Protein AF-A0A427A809-F1 (afdb_monomer_lite)

Foldseek 3Di:
DDDDDLDPLVVLLVVVLCVLQVVLVVCVVVVNDDPCSNVCSCVVCVVVVVQSVVQVVLSVVLVVLVQLLCVLLVQRVVVLVPPPDPPPQRNLVCCVVPPVLVPDDPVVNVVVNVRSVVSVVVSVDCVNQDCVHPSNVSSVVSNVVSVVVVSNDDHDDDPPPPDDD

Sequence (165 aa):
MKMVMINLAGMNTGIQDAHNLAWKISSVLSGIASPSIIQTYEMERRPVKLIAIYNTSLSVENFRAAMSVPAALGLDPAIANSGKTITSHVAVHRVINSSLCSILPPSLQKFALEGIFSIGRAQLSELILNENNPLGSLRLSRLKKIFDEGKSLQLQFPAEDLGFW

pLDDT: mean 70.13, std 15.56, range [25.75, 93.5]

InterPro domains:
  IPR002938 FAD-binding domain [PF01494] (10-49)
  IPR036188 FAD/NAD(P)-binding domain superfamily [G3DSA:3.50.50.60] (4-99)
  IPR036188 FAD/NAD(P)-binding domain superfamily [SSF51905] (7-64)
  IPR050641 Rifampicin monooxygenase-like [PTHR43004] (10-164)

Structure (mmCIF, N/CA/C/O backbone):
data_AF-A0A427A809-F1
#
_entry.id   AF-A0A427A809-F1
#
loop_
_atom_site.group_PDB
_atom_site.id
_atom_site.type_symbol
_atom_site.label_atom_id
_atom_site.label_alt_id
_atom_site.label_comp_id
_atom_site.label_asym_id
_atom_site.label_entity_id
_atom_site.label_seq_id
_atom_site.pdbx_PDB_ins_code
_atom_site.Cartn_x
_atom_site.Cartn_y
_atom_site.Cartn_z
_atom_site.occupancy
_atom_site.B_iso_or_equiv
_atom_site.auth_seq_id
_atom_site.auth_comp_id
_atom_site.auth_asym_id
_atom_site.auth_atom_id
_atom_site.pdbx_PDB_model_num
ATOM 1 N N . MET A 1 1 ? -3.497 -9.576 -16.397 1.00 26.39 1 MET A N 1
ATOM 2 C CA . MET A 1 1 ? -2.845 -8.349 -15.888 1.00 26.39 1 MET A CA 1
ATOM 3 C C . MET A 1 1 ? -3.559 -7.952 -14.598 1.00 26.39 1 MET A C 1
ATOM 5 O O . MET A 1 1 ? -4.685 -7.484 -14.674 1.00 26.39 1 MET A O 1
ATOM 9 N N . LYS A 1 2 ? -3.010 -8.281 -13.418 1.00 26.94 2 LYS A N 1
ATOM 10 C CA . LYS A 1 2 ? -3.637 -7.925 -12.130 1.00 26.94 2 LYS A CA 1
ATOM 11 C C . LYS A 1 2 ? -3.204 -6.505 -11.761 1.00 26.94 2 LYS A C 1
ATOM 13 O O . LYS A 1 2 ? -2.013 -6.247 -11.618 1.00 26.94 2 LYS A O 1
ATOM 18 N N . MET A 1 3 ? -4.180 -5.602 -11.701 1.00 25.75 3 MET A N 1
ATOM 19 C CA . MET A 1 3 ? -4.026 -4.197 -11.325 1.00 25.75 3 MET A CA 1
ATOM 20 C C . MET A 1 3 ? -3.454 -4.100 -9.905 1.00 25.75 3 MET A C 1
ATOM 22 O O . MET A 1 3 ? -3.927 -4.783 -8.997 1.00 25.75 3 MET A O 1
ATOM 26 N N . VAL A 1 4 ? -2.436 -3.260 -9.722 1.00 34.03 4 VAL A N 1
ATOM 27 C CA . VAL A 1 4 ? -1.862 -2.928 -8.414 1.00 34.03 4 VAL A CA 1
ATOM 28 C C . VAL A 1 4 ? -2.904 -2.125 -7.637 1.00 34.03 4 VAL A C 1
ATOM 30 O O . VAL A 1 4 ? -3.111 -0.948 -7.915 1.00 34.03 4 VAL A O 1
ATOM 33 N N . MET A 1 5 ? -3.588 -2.765 -6.689 1.00 37.53 5 MET A N 1
ATOM 34 C CA . MET A 1 5 ? -4.517 -2.093 -5.784 1.00 37.53 5 MET A CA 1
ATOM 35 C C . MET A 1 5 ? -3.844 -1.968 -4.419 1.00 37.53 5 MET A C 1
ATOM 37 O O . MET A 1 5 ? -3.827 -2.905 -3.624 1.00 37.53 5 MET A O 1
ATOM 41 N N . ILE A 1 6 ? -3.230 -0.811 -4.173 1.00 44.03 6 ILE A N 1
ATOM 42 C CA . ILE A 1 6 ? -2.766 -0.426 -2.839 1.00 44.03 6 ILE A CA 1
ATOM 43 C C . ILE A 1 6 ? -4.025 -0.036 -2.064 1.00 44.03 6 ILE A C 1
ATOM 45 O O . ILE A 1 6 ? -4.496 1.095 -2.161 1.00 44.03 6 ILE A O 1
ATOM 49 N N . ASN A 1 7 ? -4.636 -0.987 -1.360 1.00 46.78 7 ASN A N 1
ATOM 50 C CA . ASN A 1 7 ? -5.788 -0.680 -0.521 1.00 46.78 7 ASN A CA 1
ATOM 51 C C . ASN A 1 7 ? -5.331 0.153 0.684 1.00 46.78 7 ASN A C 1
ATOM 53 O O . ASN A 1 7 ? -4.505 -0.283 1.484 1.00 46.78 7 ASN A O 1
ATOM 57 N N . LEU A 1 8 ? -5.894 1.355 0.824 1.00 49.03 8 LEU A N 1
ATOM 58 C CA . LEU A 1 8 ? -5.733 2.242 1.977 1.00 49.03 8 LEU A CA 1
ATOM 59 C C . LEU A 1 8 ? -6.506 1.676 3.183 1.00 49.03 8 LEU A C 1
ATOM 61 O O . LEU A 1 8 ? -7.513 2.238 3.613 1.00 49.03 8 LEU A O 1
ATOM 65 N N . ALA A 1 9 ? -6.042 0.552 3.735 1.00 57.06 9 ALA A N 1
ATOM 66 C CA . ALA A 1 9 ? -6.679 -0.116 4.874 1.00 57.06 9 ALA A CA 1
ATOM 67 C C . ALA A 1 9 ? -6.828 0.811 6.101 1.00 57.06 9 ALA A C 1
ATOM 69 O O . ALA A 1 9 ? -7.781 0.676 6.864 1.00 57.06 9 ALA A O 1
ATOM 70 N N . GLY A 1 10 ? -5.941 1.802 6.259 1.00 54.69 10 GLY A N 1
ATOM 71 C CA . GLY A 1 10 ? -6.008 2.773 7.356 1.00 54.69 10 GLY A CA 1
ATOM 72 C C . GLY A 1 10 ? -7.231 3.697 7.311 1.00 54.69 10 GLY A C 1
ATOM 73 O O . GLY A 1 10 ? -7.830 3.959 8.350 1.00 54.69 10 GLY A O 1
ATOM 74 N N . MET A 1 11 ? -7.644 4.159 6.125 1.00 56.59 11 MET A N 1
ATOM 75 C CA . MET A 1 11 ? -8.760 5.110 6.004 1.00 56.59 11 MET A CA 1
ATOM 76 C C . MET A 1 11 ? -10.116 4.418 6.189 1.00 56.59 11 MET A C 1
ATOM 78 O O . MET A 1 11 ? -10.970 4.918 6.919 1.00 56.59 11 MET A O 1
ATOM 82 N N . ASN A 1 12 ? -10.286 3.232 5.597 1.00 65.62 12 ASN A N 1
ATOM 83 C CA . ASN A 1 12 ? -11.528 2.464 5.711 1.00 65.62 12 ASN A CA 1
ATOM 84 C C . ASN A 1 12 ? -11.765 1.978 7.150 1.00 65.62 12 ASN A C 1
ATOM 86 O O . ASN A 1 12 ? -12.882 2.071 7.657 1.00 65.62 12 ASN A O 1
ATOM 90 N N . THR A 1 13 ? -10.706 1.544 7.842 1.00 67.62 13 THR A N 1
ATOM 91 C CA . THR A 1 13 ? -10.799 1.085 9.238 1.00 67.62 13 THR A CA 1
ATOM 92 C C . THR A 1 13 ? -11.175 2.225 10.190 1.00 67.62 13 THR A C 1
ATOM 94 O O . THR A 1 13 ? -12.003 2.027 11.077 1.00 67.62 13 THR A O 1
ATOM 97 N N . GLY A 1 14 ? -10.634 3.433 9.980 1.00 69.00 14 GLY A N 1
ATOM 98 C CA . GLY A 1 14 ? -10.934 4.599 10.821 1.00 69.00 14 GLY A CA 1
ATOM 99 C C . GLY A 1 14 ? -12.381 5.092 10.705 1.00 69.00 14 GLY A C 1
ATOM 100 O O . GLY A 1 14 ? -12.988 5.462 11.708 1.00 69.00 14 GLY A O 1
ATOM 101 N N . ILE A 1 15 ? -12.967 5.049 9.502 1.00 77.50 15 ILE A N 1
ATOM 102 C CA . ILE A 1 15 ? -14.382 5.407 9.295 1.00 77.50 15 ILE A CA 1
ATOM 103 C C . ILE A 1 15 ? -15.300 4.407 10.009 1.00 77.50 15 ILE A C 1
ATOM 105 O O . ILE A 1 15 ? -16.259 4.807 10.669 1.00 77.50 15 ILE A O 1
ATOM 109 N N . GLN A 1 16 ? -14.987 3.112 9.926 1.00 78.44 16 GLN A N 1
ATOM 110 C CA . GLN A 1 16 ? -15.742 2.075 10.630 1.00 78.44 16 GLN A CA 1
ATOM 111 C C . GLN A 1 16 ? -15.623 2.200 12.163 1.00 78.44 16 GLN A C 1
ATOM 113 O O . GLN A 1 16 ? -16.626 2.024 12.854 1.00 78.44 16 GLN A O 1
ATOM 118 N N . ASP A 1 17 ? -14.438 2.537 12.696 1.00 81.25 17 ASP A N 1
ATOM 119 C CA . ASP A 1 17 ? -14.230 2.804 14.133 1.00 81.25 17 ASP A CA 1
ATOM 120 C C . ASP A 1 17 ? -15.131 3.950 14.611 1.00 81.25 17 ASP A C 1
ATOM 122 O O . ASP A 1 17 ? -15.859 3.811 15.598 1.00 81.25 17 ASP A O 1
ATOM 126 N N . ALA A 1 18 ? -15.113 5.071 13.881 1.00 82.88 18 ALA A N 1
ATOM 127 C CA . ALA A 1 18 ? -15.904 6.251 14.208 1.00 82.88 18 ALA A CA 1
ATOM 128 C C . ALA A 1 18 ? -17.409 5.954 14.169 1.00 82.88 18 ALA A C 1
ATOM 130 O O . ALA A 1 18 ? -18.137 6.351 15.077 1.00 82.88 18 ALA A O 1
ATOM 131 N N . HIS A 1 19 ? -17.867 5.213 13.157 1.00 84.88 19 HIS A N 1
ATOM 132 C CA . HIS A 1 19 ? -19.265 4.810 13.044 1.00 84.88 19 HIS A CA 1
ATOM 133 C C . HIS A 1 19 ? -19.699 3.895 14.202 1.00 84.88 19 HIS A C 1
ATOM 135 O O . HIS A 1 19 ? -20.724 4.160 14.831 1.00 84.88 19 HIS A O 1
ATOM 141 N N . ASN A 1 20 ? -18.914 2.856 14.527 1.00 86.12 20 ASN A N 1
ATOM 142 C CA . ASN A 1 20 ? -19.215 1.921 15.621 1.00 86.12 20 ASN A CA 1
ATOM 143 C C . ASN A 1 20 ? -19.310 2.647 16.974 1.00 86.12 20 ASN A C 1
ATOM 145 O O . ASN A 1 20 ? -20.233 2.418 17.754 1.00 86.12 20 ASN A O 1
ATOM 149 N N . LEU A 1 21 ? -18.393 3.579 17.232 1.00 87.31 21 LEU A N 1
ATOM 150 C CA . LEU A 1 21 ? -18.397 4.337 18.476 1.00 87.31 21 LEU A CA 1
ATOM 151 C C . LEU A 1 21 ? -19.558 5.345 18.543 1.00 87.31 21 LEU A C 1
ATOM 153 O O . LEU A 1 21 ? -20.182 5.487 19.596 1.00 87.31 21 LEU A O 1
ATOM 157 N N . ALA A 1 22 ? -19.879 6.013 17.429 1.00 90.56 22 ALA A N 1
ATOM 158 C CA . ALA A 1 22 ? -20.931 7.027 17.371 1.00 90.56 22 ALA A CA 1
ATOM 159 C C . ALA A 1 22 ? -22.309 6.467 17.756 1.00 90.56 22 ALA A C 1
ATOM 161 O O . ALA A 1 22 ? -23.000 7.063 18.588 1.00 90.56 22 ALA A O 1
ATOM 162 N N . TRP A 1 23 ? -22.697 5.307 17.213 1.00 91.56 23 TRP A N 1
ATOM 163 C CA . TRP A 1 23 ? -23.996 4.716 17.545 1.00 91.56 23 TRP A CA 1
ATOM 164 C C . TRP A 1 23 ? -24.036 4.197 18.990 1.00 91.56 23 TRP A C 1
ATOM 166 O O . TRP A 1 23 ? -25.029 4.411 19.683 1.00 91.56 23 TRP A O 1
ATOM 176 N N . LYS A 1 24 ? -22.947 3.593 19.493 1.00 91.19 24 LYS A N 1
ATOM 177 C CA . LYS A 1 24 ? -22.873 3.100 20.882 1.00 91.19 24 LYS A CA 1
ATOM 178 C C . LYS A 1 24 ? -23.010 4.234 21.894 1.00 91.19 24 LYS A C 1
ATOM 180 O O . LYS A 1 24 ? -23.770 4.109 22.852 1.00 91.19 24 LYS A O 1
ATOM 185 N N . ILE A 1 25 ? -22.323 5.355 21.666 1.00 91.50 25 ILE A N 1
ATOM 186 C CA . ILE A 1 25 ? -22.435 6.547 22.518 1.00 91.50 25 ILE A CA 1
ATOM 187 C C . ILE A 1 25 ? -23.856 7.117 22.457 1.00 91.50 25 ILE A C 1
ATOM 189 O O . ILE A 1 25 ? -24.440 7.403 23.502 1.00 91.50 25 ILE A O 1
ATOM 193 N N . SER A 1 26 ? -24.434 7.240 21.259 1.00 92.19 26 SER A N 1
ATOM 194 C CA . SER A 1 26 ? -25.800 7.748 21.084 1.00 92.19 26 SER A CA 1
ATOM 195 C C . SER A 1 26 ? -26.836 6.902 21.837 1.00 92.19 26 SER A C 1
ATOM 197 O O . SER A 1 26 ? -27.687 7.455 22.538 1.00 92.19 26 SER A O 1
ATOM 199 N N . SER A 1 27 ? -26.717 5.573 21.785 1.00 90.69 27 SER A N 1
ATOM 200 C CA . SER A 1 27 ? -27.613 4.650 22.491 1.00 90.69 27 SER A CA 1
ATOM 201 C C . SER A 1 27 ? -27.503 4.748 24.014 1.00 90.69 27 SER A C 1
ATOM 203 O O . SER A 1 27 ? -28.518 4.641 24.701 1.00 90.69 27 SER A O 1
ATOM 205 N N . VAL A 1 28 ? -26.301 4.981 24.555 1.00 92.94 28 VAL A N 1
ATOM 206 C CA . VAL A 1 28 ? -26.101 5.184 26.002 1.00 92.94 28 VAL A CA 1
ATOM 207 C C . VAL A 1 28 ? -26.679 6.524 26.453 1.00 92.94 28 VAL A C 1
ATOM 209 O O . VAL A 1 28 ? -27.407 6.573 27.441 1.00 92.94 28 VAL A O 1
ATOM 212 N N . LEU A 1 29 ? -26.409 7.606 25.715 1.00 93.50 29 LEU A N 1
ATOM 213 C CA . LEU A 1 29 ? -26.938 8.939 26.033 1.00 93.50 29 LEU A CA 1
ATOM 214 C C . LEU A 1 29 ? -28.468 9.000 25.943 1.00 93.50 29 LEU A C 1
ATOM 216 O O . LEU A 1 29 ? -29.098 9.727 26.705 1.00 93.50 29 LEU A O 1
ATOM 220 N N . SER A 1 30 ? -29.061 8.210 25.047 1.00 92.56 30 SER A N 1
ATOM 221 C CA . SER A 1 30 ? -30.516 8.101 24.889 1.00 92.56 30 SER A CA 1
ATOM 222 C C . SER A 1 30 ? -31.170 7.155 25.907 1.00 92.56 30 SER A C 1
ATOM 224 O O . SER A 1 30 ? -32.383 6.970 25.870 1.00 92.56 30 SER A O 1
ATOM 226 N N . GLY A 1 31 ? -30.389 6.515 26.787 1.00 91.69 31 GLY A N 1
ATOM 227 C CA . GLY A 1 31 ? -30.885 5.536 27.761 1.00 91.69 31 GLY A CA 1
ATOM 228 C C . GLY A 1 31 ? -31.376 4.215 27.152 1.00 91.69 31 GLY A C 1
ATOM 229 O O . GLY A 1 31 ? -31.999 3.421 27.851 1.00 91.69 31 GLY A O 1
ATOM 230 N N . ILE A 1 32 ? -31.103 3.968 25.867 1.00 93.00 32 ILE A N 1
ATOM 231 C CA . ILE A 1 32 ? -31.525 2.763 25.133 1.00 93.00 32 ILE A CA 1
ATOM 232 C C . ILE A 1 32 ? -30.613 1.577 25.474 1.00 93.00 32 ILE A C 1
ATOM 234 O O . ILE A 1 32 ? -31.074 0.441 25.563 1.00 93.00 32 ILE A O 1
ATOM 238 N N . ALA A 1 33 ? -29.316 1.833 25.674 1.00 90.06 33 ALA A N 1
ATOM 239 C CA . ALA A 1 33 ? -28.316 0.809 25.960 1.00 90.06 33 ALA A CA 1
ATOM 240 C C . ALA A 1 33 ? -27.564 1.078 27.270 1.00 90.06 33 ALA A C 1
ATOM 242 O O . ALA A 1 33 ? -27.321 2.219 27.659 1.00 90.06 33 ALA A O 1
ATOM 243 N N . SER A 1 34 ? -27.138 0.000 27.931 1.00 91.38 34 SER A N 1
ATOM 244 C CA . SER A 1 34 ? -26.267 0.074 29.107 1.00 91.38 34 SER A CA 1
ATOM 245 C C . SER A 1 34 ? -24.882 0.627 28.733 1.00 91.38 34 SER A C 1
ATOM 247 O O . SER A 1 34 ? -24.360 0.254 27.681 1.00 91.38 34 SER A O 1
ATOM 249 N N . PRO A 1 35 ? -24.210 1.406 29.609 1.00 89.19 35 PRO A N 1
ATOM 250 C CA . PRO A 1 35 ? -22.823 1.845 29.402 1.00 89.19 35 PRO A CA 1
ATOM 251 C C . PRO A 1 35 ? -21.829 0.705 29.122 1.00 89.19 35 PRO A C 1
ATOM 253 O O . PRO A 1 35 ? -20.789 0.923 28.503 1.00 89.19 35 PRO A O 1
ATOM 256 N N . SER A 1 36 ? -22.160 -0.523 29.537 1.00 89.56 36 SER A N 1
ATOM 257 C CA . SER A 1 36 ? -21.386 -1.732 29.228 1.00 89.56 36 SER A CA 1
ATOM 258 C C . SER A 1 36 ? -21.234 -1.996 27.724 1.00 89.56 36 SER A C 1
ATOM 260 O O . SER A 1 36 ? -20.233 -2.579 27.316 1.00 89.56 36 SER A O 1
ATOM 262 N N . ILE A 1 37 ? -22.142 -1.498 26.874 1.00 89.38 37 ILE A N 1
ATOM 263 C CA . ILE A 1 37 ? -22.029 -1.645 25.417 1.00 89.38 37 ILE A CA 1
ATOM 264 C C . ILE A 1 37 ? -20.764 -0.977 24.868 1.00 89.38 37 ILE A C 1
ATOM 266 O O . ILE A 1 37 ? -20.179 -1.474 23.914 1.00 89.38 37 ILE A O 1
ATOM 270 N N . ILE A 1 38 ? -20.270 0.095 25.496 1.00 87.75 38 ILE A N 1
ATOM 271 C CA . ILE A 1 38 ? -19.027 0.762 25.079 1.00 87.75 38 ILE A CA 1
ATOM 272 C C . ILE A 1 38 ? -17.820 -0.163 25.299 1.00 87.75 38 ILE A C 1
ATOM 274 O O . ILE A 1 38 ? -16.872 -0.138 24.520 1.00 87.75 38 ILE A O 1
ATOM 278 N N . GLN A 1 39 ? -17.870 -1.045 26.300 1.00 86.50 39 GLN A N 1
ATOM 279 C CA . GLN A 1 39 ? -16.783 -1.982 26.606 1.00 86.50 39 GLN A CA 1
ATOM 280 C C . GLN A 1 39 ? -16.621 -3.055 25.515 1.00 86.50 39 GLN A C 1
ATOM 282 O O . GLN A 1 39 ? -15.535 -3.605 25.345 1.00 86.50 39 GLN A O 1
ATOM 287 N N . THR A 1 40 ? -17.668 -3.309 24.721 1.00 87.56 40 THR A N 1
ATOM 288 C CA . THR A 1 40 ? -17.617 -4.240 23.579 1.00 87.56 40 THR A CA 1
ATOM 289 C C . THR A 1 40 ? -16.804 -3.702 22.401 1.00 87.56 40 THR A C 1
ATOM 291 O O . THR A 1 40 ? -16.276 -4.491 21.624 1.00 87.56 40 THR A O 1
ATOM 294 N N . TYR A 1 41 ? -16.638 -2.375 22.289 1.00 84.50 41 TYR A N 1
ATOM 295 C CA . TYR A 1 41 ? -15.891 -1.740 21.199 1.00 84.50 41 TYR A CA 1
ATOM 296 C C . TYR A 1 41 ? -14.477 -2.310 21.062 1.00 84.50 41 TYR A C 1
ATOM 298 O O . TYR A 1 41 ? -14.067 -2.708 19.975 1.00 84.50 41 TYR A O 1
ATOM 306 N N . GLU A 1 42 ? -13.734 -2.401 22.167 1.00 79.94 42 GLU A N 1
ATOM 307 C CA . GLU A 1 42 ? -12.355 -2.886 22.096 1.00 79.94 42 GLU A CA 1
ATOM 308 C C . GLU A 1 42 ? -12.306 -4.377 21.733 1.00 79.94 42 GLU A C 1
ATOM 310 O O . GLU A 1 42 ? -11.414 -4.793 20.998 1.00 79.94 42 GLU A O 1
ATOM 315 N N . MET A 1 43 ? -13.285 -5.178 22.173 1.00 83.50 43 MET A N 1
ATOM 316 C CA . MET A 1 43 ? -13.367 -6.597 21.807 1.00 83.50 43 MET A CA 1
ATOM 317 C C . MET A 1 43 ? -13.653 -6.792 20.314 1.00 83.50 43 MET A C 1
ATOM 319 O O . MET A 1 43 ? -13.018 -7.628 19.679 1.00 83.50 43 MET A O 1
ATOM 323 N N . GLU A 1 44 ? -14.555 -5.991 19.747 1.00 79.81 44 GLU A N 1
ATOM 324 C CA . GLU A 1 44 ? -14.907 -6.036 18.324 1.00 79.81 44 GLU A CA 1
ATOM 325 C C . GLU A 1 44 ? -13.781 -5.506 17.426 1.00 79.81 44 GLU A C 1
ATOM 327 O O . GLU A 1 44 ? -13.553 -6.024 16.334 1.00 79.81 44 GLU A O 1
ATOM 332 N N . ARG A 1 45 ? -13.057 -4.468 17.866 1.00 81.31 45 ARG A N 1
ATOM 333 C CA . ARG A 1 45 ? -12.084 -3.759 17.016 1.00 81.31 45 ARG A CA 1
ATOM 334 C C . ARG A 1 45 ? -10.642 -4.213 17.199 1.00 81.31 45 ARG A C 1
ATOM 336 O O . ARG A 1 45 ? -9.821 -3.976 16.314 1.00 81.31 45 ARG A O 1
ATOM 343 N N . ARG A 1 46 ? -10.301 -4.911 18.286 1.00 78.25 46 ARG A N 1
ATOM 344 C CA . ARG A 1 46 ? -8.950 -5.464 18.489 1.00 78.25 46 ARG A CA 1
ATOM 345 C C . ARG A 1 46 ? -8.509 -6.424 17.368 1.00 78.25 46 ARG A C 1
ATOM 347 O O . ARG A 1 46 ? -7.390 -6.241 16.888 1.00 78.25 46 ARG A O 1
ATOM 354 N N . PRO A 1 47 ? -9.327 -7.387 16.898 1.00 77.56 47 PRO A N 1
ATOM 355 C CA . PRO A 1 47 ? -8.960 -8.239 15.763 1.00 77.56 47 PRO A CA 1
ATOM 356 C C . PRO A 1 47 ? -8.722 -7.426 14.484 1.00 77.56 47 PRO A C 1
ATOM 358 O O . PRO A 1 47 ? -7.714 -7.618 13.805 1.00 77.56 47 PRO A O 1
ATOM 361 N N . VAL A 1 48 ? -9.593 -6.447 14.212 1.00 75.94 48 VAL A N 1
ATOM 362 C CA . VAL A 1 48 ? -9.512 -5.572 13.031 1.00 75.94 48 VAL A CA 1
ATOM 363 C C . VAL A 1 48 ? -8.223 -4.745 13.034 1.00 75.94 48 VAL A C 1
ATOM 365 O O . VAL A 1 48 ? -7.521 -4.704 12.026 1.00 75.94 48 VAL A O 1
ATOM 368 N N . LYS A 1 49 ? -7.846 -4.150 14.177 1.00 73.75 49 LYS A N 1
ATOM 369 C CA . LYS A 1 49 ? -6.580 -3.407 14.329 1.00 73.75 49 LYS A CA 1
ATOM 370 C C . LYS A 1 49 ? -5.361 -4.288 14.026 1.00 73.75 49 LYS A C 1
ATOM 372 O O . LYS A 1 49 ? -4.449 -3.850 13.329 1.00 73.75 49 LYS A O 1
ATOM 377 N N . LEU A 1 50 ? -5.339 -5.526 14.527 1.00 77.62 50 LEU A N 1
ATOM 378 C CA . LEU A 1 50 ? -4.225 -6.456 14.303 1.00 77.62 50 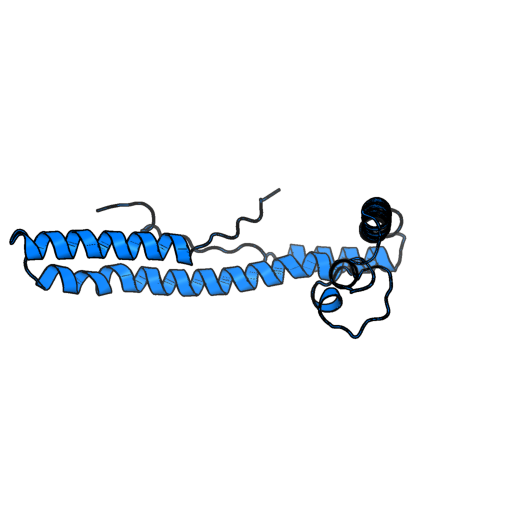LEU A CA 1
ATOM 379 C C . LEU A 1 50 ? -4.087 -6.832 12.824 1.00 77.62 50 LEU A C 1
ATOM 381 O O . LEU A 1 50 ? -2.982 -6.805 12.282 1.00 77.62 50 LEU A O 1
ATOM 385 N N . ILE A 1 51 ? -5.207 -7.114 12.158 1.00 75.00 51 ILE A N 1
ATOM 386 C CA . ILE A 1 51 ? -5.225 -7.427 10.727 1.00 75.00 51 ILE A CA 1
ATOM 387 C C . ILE A 1 51 ? -4.840 -6.202 9.892 1.00 75.00 51 ILE A C 1
ATOM 389 O O . ILE A 1 51 ? -4.081 -6.333 8.937 1.00 75.00 51 ILE A O 1
ATOM 393 N N . ALA A 1 52 ? -5.284 -5.000 10.264 1.00 73.50 52 ALA A N 1
ATOM 394 C CA . ALA A 1 52 ? -4.897 -3.766 9.585 1.00 73.50 52 ALA A CA 1
ATOM 395 C C . ALA A 1 52 ? -3.381 -3.510 9.671 1.00 73.50 52 ALA A C 1
ATOM 397 O O . ALA A 1 52 ? -2.759 -3.159 8.666 1.00 73.50 52 ALA A O 1
ATOM 398 N N . ILE A 1 53 ? -2.766 -3.735 10.839 1.00 78.69 53 ILE A N 1
ATOM 399 C CA . ILE A 1 53 ? -1.307 -3.644 11.018 1.00 78.69 53 ILE A CA 1
ATOM 400 C C . ILE A 1 53 ? -0.597 -4.690 10.152 1.00 78.69 53 ILE A C 1
ATOM 402 O O . ILE A 1 53 ? 0.352 -4.355 9.439 1.00 78.69 53 ILE A O 1
ATOM 406 N N . TYR A 1 54 ? -1.081 -5.934 10.166 1.00 77.69 54 TYR A N 1
ATOM 407 C CA . TYR A 1 54 ? -0.522 -7.016 9.360 1.00 77.69 54 TYR A CA 1
ATOM 408 C C . TYR A 1 54 ? -0.610 -6.716 7.857 1.00 77.69 54 TYR A C 1
ATOM 410 O O . TYR A 1 54 ? 0.405 -6.725 7.167 1.00 77.69 54 TYR A O 1
ATOM 418 N N . ASN A 1 55 ? -1.789 -6.339 7.360 1.00 72.12 55 ASN A N 1
ATOM 419 C CA . ASN A 1 55 ? -2.003 -5.969 5.962 1.00 72.12 55 ASN A CA 1
ATOM 420 C C . ASN A 1 55 ? -1.195 -4.735 5.555 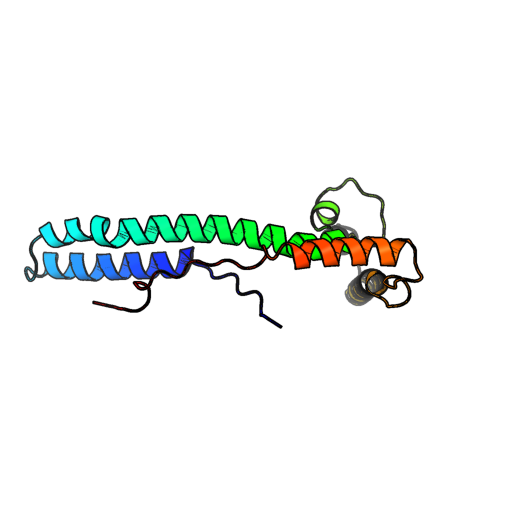1.00 72.12 55 ASN A C 1
ATOM 422 O O . ASN A 1 55 ? -0.739 -4.659 4.416 1.00 72.12 55 ASN A O 1
ATOM 426 N N . THR A 1 56 ? -0.978 -3.781 6.462 1.00 77.62 56 THR A N 1
ATOM 427 C CA . THR A 1 56 ? -0.098 -2.633 6.205 1.00 77.62 56 THR A CA 1
ATOM 428 C C . THR A 1 56 ? 1.347 -3.092 6.027 1.00 77.62 56 THR A C 1
ATOM 430 O O . THR A 1 56 ? 1.996 -2.714 5.051 1.00 77.62 56 THR A O 1
ATOM 433 N N . SER A 1 57 ? 1.844 -3.947 6.924 1.00 80.69 57 SER A N 1
ATOM 434 C CA . SER A 1 57 ? 3.188 -4.523 6.820 1.00 80.69 57 SER A CA 1
ATOM 435 C C . SER A 1 57 ? 3.356 -5.328 5.527 1.00 80.69 57 SER A C 1
ATOM 437 O O . SER A 1 57 ? 4.310 -5.104 4.780 1.00 80.69 57 SER A O 1
ATOM 439 N N . LEU A 1 58 ? 2.372 -6.166 5.203 1.00 76.88 58 LEU A N 1
ATOM 440 C CA . LEU A 1 58 ? 2.349 -6.975 3.991 1.00 76.88 58 LEU A CA 1
ATOM 441 C C . LEU A 1 58 ? 2.231 -6.119 2.723 1.00 76.88 58 LEU A C 1
ATOM 443 O O . LEU A 1 58 ? 2.851 -6.422 1.713 1.00 76.88 58 LEU A O 1
ATOM 447 N N . SER A 1 59 ? 1.505 -5.001 2.768 1.00 71.69 59 SER A N 1
ATOM 448 C CA . SER A 1 59 ? 1.431 -4.046 1.654 1.00 71.69 59 SER A CA 1
ATOM 449 C C . SER A 1 59 ? 2.777 -3.375 1.389 1.00 71.69 59 SER A C 1
ATOM 451 O O . SER A 1 59 ? 3.143 -3.183 0.231 1.00 71.69 59 SER A O 1
ATOM 453 N N . VAL A 1 60 ? 3.544 -3.055 2.437 1.00 79.12 60 VAL A N 1
ATOM 454 C CA . VAL A 1 60 ? 4.916 -2.545 2.291 1.00 79.12 60 VAL A CA 1
ATOM 455 C C . VAL A 1 60 ? 5.829 -3.613 1.689 1.00 79.12 60 VAL A C 1
ATOM 457 O O . VAL A 1 60 ? 6.642 -3.300 0.819 1.00 79.12 60 VAL A O 1
ATOM 460 N N . GLU A 1 61 ? 5.697 -4.868 2.115 1.00 78.94 61 GLU A N 1
ATOM 461 C CA . GLU A 1 61 ? 6.462 -5.982 1.553 1.00 78.94 61 GLU A CA 1
ATOM 462 C C . GLU A 1 61 ? 6.105 -6.242 0.084 1.00 78.94 61 GLU A C 1
ATOM 464 O O . GLU A 1 61 ? 7.000 -6.273 -0.760 1.00 78.94 61 GLU A O 1
ATOM 469 N N . ASN A 1 62 ? 4.815 -6.304 -0.251 1.00 73.50 62 ASN A N 1
ATOM 470 C CA . ASN A 1 62 ? 4.325 -6.405 -1.625 1.00 73.50 62 ASN A CA 1
ATOM 471 C C . ASN A 1 62 ? 4.820 -5.237 -2.481 1.00 73.50 62 ASN A C 1
ATOM 473 O O . ASN A 1 62 ? 5.239 -5.442 -3.616 1.00 73.50 62 ASN A O 1
ATOM 477 N N . PHE A 1 63 ? 4.814 -4.010 -1.949 1.00 76.06 63 PHE A N 1
ATOM 478 C CA . PHE A 1 63 ? 5.348 -2.847 -2.654 1.00 76.06 63 PHE A CA 1
ATOM 479 C C . PHE A 1 63 ? 6.848 -3.002 -2.931 1.00 76.06 63 PHE A C 1
ATOM 481 O O . PHE A 1 63 ? 7.290 -2.798 -4.059 1.00 76.06 63 PHE A O 1
ATOM 488 N N . ARG A 1 64 ? 7.642 -3.422 -1.939 1.00 76.62 64 ARG A N 1
ATOM 489 C CA . ARG A 1 64 ? 9.077 -3.699 -2.128 1.00 76.62 64 ARG A CA 1
ATOM 490 C C . ARG A 1 64 ? 9.308 -4.808 -3.154 1.00 76.62 64 ARG A C 1
ATOM 492 O O . ARG A 1 64 ? 10.168 -4.660 -4.020 1.00 76.62 64 ARG A O 1
ATOM 499 N N . ALA A 1 65 ? 8.520 -5.879 -3.092 1.00 77.00 65 ALA A N 1
ATOM 500 C CA . ALA A 1 65 ? 8.557 -6.961 -4.065 1.00 77.00 65 ALA A CA 1
ATOM 501 C C . ALA A 1 65 ? 8.193 -6.457 -5.471 1.00 77.00 65 ALA A C 1
ATOM 503 O O . ALA A 1 65 ? 8.892 -6.774 -6.428 1.00 77.00 65 ALA A O 1
ATOM 504 N N . ALA A 1 66 ? 7.181 -5.600 -5.610 1.00 75.62 66 ALA A N 1
ATOM 505 C CA . ALA A 1 66 ? 6.827 -4.975 -6.881 1.00 75.62 66 ALA A CA 1
ATOM 506 C C . ALA A 1 66 ? 7.955 -4.076 -7.421 1.00 75.62 66 ALA A C 1
ATOM 508 O O . ALA A 1 66 ? 8.231 -4.094 -8.621 1.00 75.62 66 ALA A O 1
ATOM 509 N N . MET A 1 67 ? 8.670 -3.354 -6.549 1.00 78.25 67 MET A N 1
ATOM 510 C CA . MET A 1 67 ? 9.820 -2.525 -6.940 1.00 78.25 67 MET A CA 1
ATOM 511 C C . MET A 1 67 ? 11.057 -3.332 -7.367 1.00 78.25 67 MET A C 1
ATOM 513 O O . MET A 1 67 ? 11.944 -2.774 -8.019 1.00 78.25 67 MET A O 1
ATOM 517 N N . SER A 1 68 ? 11.110 -4.638 -7.085 1.00 79.12 68 SER A N 1
ATOM 518 C CA . SER A 1 68 ? 12.199 -5.502 -7.561 1.00 79.12 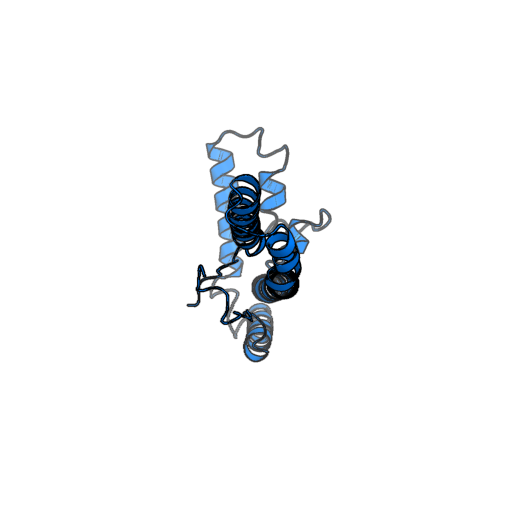68 SER A CA 1
ATOM 519 C C . SER A 1 68 ? 12.219 -5.647 -9.088 1.00 79.12 68 SER A C 1
ATOM 521 O O . SER A 1 68 ? 13.293 -5.786 -9.669 1.00 79.12 68 SER A O 1
ATOM 523 N N . VAL A 1 69 ? 11.060 -5.542 -9.752 1.00 81.25 69 VAL A N 1
ATOM 524 C CA . VAL A 1 69 ? 10.931 -5.645 -11.215 1.00 81.25 69 VAL A CA 1
ATOM 525 C C . VAL A 1 69 ? 11.579 -4.441 -11.921 1.00 81.25 69 VAL A C 1
ATOM 527 O O . VAL A 1 69 ? 12.491 -4.655 -12.724 1.00 81.25 69 VAL A O 1
ATOM 530 N N . PRO A 1 70 ? 11.221 -3.175 -11.610 1.00 73.81 70 PRO A N 1
ATOM 531 C CA . PRO A 1 70 ? 11.948 -2.010 -12.116 1.00 73.81 70 PRO A CA 1
ATOM 532 C C . PRO A 1 70 ? 13.444 -2.033 -11.780 1.00 73.81 70 PRO A C 1
ATOM 534 O O . PRO A 1 70 ? 14.267 -1.745 -12.648 1.00 73.81 70 PRO A O 1
ATOM 537 N N . ALA A 1 71 ? 13.820 -2.437 -10.561 1.00 77.88 71 ALA A N 1
ATOM 538 C CA . ALA A 1 71 ? 15.225 -2.537 -10.168 1.00 77.88 71 ALA A CA 1
ATOM 539 C C . ALA A 1 71 ? 15.994 -3.579 -11.004 1.00 77.88 71 ALA A C 1
ATOM 541 O O . ALA A 1 71 ? 17.104 -3.306 -11.467 1.00 77.88 71 ALA A O 1
ATOM 542 N N . ALA A 1 72 ? 15.393 -4.742 -11.282 1.00 76.38 72 ALA A N 1
ATOM 543 C CA . ALA A 1 72 ? 15.964 -5.760 -12.165 1.00 76.38 72 ALA A CA 1
ATOM 544 C C . ALA A 1 72 ? 16.137 -5.261 -13.607 1.00 76.38 72 ALA A C 1
ATOM 546 O O . ALA A 1 72 ? 17.075 -5.672 -14.284 1.00 76.38 72 ALA A O 1
ATOM 547 N N . LEU A 1 73 ? 15.287 -4.331 -14.047 1.00 76.56 73 LEU A N 1
ATOM 548 C CA . LEU A 1 73 ? 15.373 -3.657 -15.344 1.00 76.56 73 LEU A CA 1
ATOM 549 C C . LEU A 1 73 ? 16.378 -2.490 -15.368 1.00 76.56 73 LEU A C 1
ATOM 551 O O . LEU A 1 73 ? 16.579 -1.877 -16.415 1.00 76.56 73 LEU A O 1
ATOM 555 N N . GLY A 1 74 ? 17.046 -2.192 -14.249 1.00 69.56 74 GLY A N 1
ATOM 556 C CA . GLY A 1 74 ? 17.987 -1.074 -14.131 1.00 69.56 74 GLY A CA 1
ATOM 557 C C . GLY A 1 74 ? 17.323 0.283 -13.880 1.00 69.56 74 GLY A C 1
ATOM 558 O O . GLY A 1 74 ? 17.980 1.314 -13.999 1.00 69.56 74 GLY A O 1
ATOM 559 N N . LEU A 1 75 ? 16.039 0.286 -13.521 1.00 72.50 75 LEU A N 1
ATOM 560 C CA . LEU A 1 75 ? 15.238 1.458 -13.166 1.00 72.50 75 LEU A CA 1
ATOM 561 C C . LEU A 1 75 ? 14.981 1.478 -11.653 1.00 72.50 75 LEU A C 1
ATOM 563 O O . LEU A 1 75 ? 13.840 1.557 -11.199 1.00 72.50 75 LEU A O 1
ATOM 567 N N . ASP A 1 76 ? 16.044 1.335 -10.861 1.00 68.81 76 ASP A N 1
ATOM 568 C CA . ASP A 1 76 ? 15.927 1.275 -9.407 1.00 68.81 76 ASP A CA 1
ATOM 569 C C . ASP A 1 76 ? 15.486 2.648 -8.838 1.00 68.81 76 ASP A C 1
ATOM 571 O O . ASP A 1 76 ? 16.197 3.648 -9.003 1.00 68.81 76 ASP A O 1
ATOM 575 N N . PRO A 1 77 ? 14.333 2.729 -8.147 1.00 61.66 77 PRO A N 1
ATOM 576 C CA . PRO A 1 77 ? 13.838 3.968 -7.540 1.00 61.66 77 PRO A CA 1
ATOM 577 C C . PRO A 1 77 ? 14.785 4.551 -6.475 1.00 61.66 77 PRO A C 1
ATOM 579 O O . PRO A 1 77 ? 14.788 5.762 -6.253 1.00 61.66 77 PRO A O 1
ATOM 582 N N . ALA A 1 78 ? 15.613 3.734 -5.818 1.00 63.44 78 ALA A N 1
ATOM 583 C CA . ALA A 1 78 ? 16.593 4.204 -4.843 1.00 63.44 78 ALA A CA 1
ATOM 584 C C . ALA A 1 78 ? 17.737 4.976 -5.518 1.00 63.44 78 ALA A C 1
ATOM 586 O O . ALA A 1 78 ? 18.280 5.913 -4.927 1.00 63.44 78 ALA A O 1
ATOM 587 N N . ILE A 1 79 ? 18.064 4.652 -6.774 1.00 58.84 79 ILE A N 1
ATOM 588 C CA . ILE A 1 79 ? 19.041 5.397 -7.584 1.00 58.84 79 ILE A CA 1
ATOM 589 C C . ILE A 1 79 ? 18.481 6.773 -7.978 1.00 58.84 79 ILE A C 1
ATOM 591 O O . ILE A 1 79 ? 19.230 7.744 -8.038 1.00 58.84 79 ILE A O 1
ATOM 595 N N . ALA A 1 80 ? 17.163 6.897 -8.170 1.00 54.94 80 ALA A N 1
ATOM 596 C CA . ALA A 1 80 ? 16.519 8.189 -8.421 1.00 54.94 80 ALA A CA 1
ATOM 597 C C . ALA A 1 80 ? 16.522 9.121 -7.188 1.00 54.94 80 ALA A C 1
ATOM 599 O O . ALA A 1 80 ? 16.481 10.343 -7.344 1.00 54.94 80 ALA A O 1
ATOM 600 N N . ASN A 1 81 ? 16.599 8.553 -5.977 1.00 49.81 81 ASN A N 1
ATOM 601 C CA . ASN A 1 81 ? 16.535 9.283 -4.703 1.00 49.81 81 ASN A CA 1
ATOM 602 C C . ASN A 1 81 ? 17.903 9.503 -4.034 1.00 49.81 81 ASN A C 1
ATOM 604 O O . ASN A 1 81 ? 18.064 10.434 -3.247 1.00 49.81 81 ASN A O 1
ATOM 608 N N . SER A 1 82 ? 18.908 8.679 -4.338 1.00 47.88 82 SER A N 1
ATOM 609 C CA . SER A 1 82 ? 20.264 8.842 -3.815 1.00 47.88 82 SER A CA 1
ATOM 610 C C . SER A 1 82 ? 21.033 9.826 -4.694 1.00 47.88 82 SER A C 1
ATOM 612 O O . SER A 1 82 ? 21.418 9.536 -5.822 1.00 47.88 82 SER A O 1
ATOM 614 N N . GLY A 1 83 ? 21.265 11.034 -4.181 1.00 45.84 83 GLY A N 1
ATOM 615 C CA . GLY A 1 83 ? 21.895 12.146 -4.899 1.00 45.84 83 GLY A CA 1
ATOM 616 C C . GLY A 1 83 ? 23.353 11.950 -5.358 1.00 45.84 83 GLY A C 1
ATOM 617 O O . GLY A 1 83 ? 24.046 12.950 -5.550 1.00 45.84 83 GLY A O 1
ATOM 618 N N . LYS A 1 84 ? 23.833 10.713 -5.537 1.00 42.03 84 LYS A N 1
ATOM 619 C CA . LYS A 1 84 ? 25.238 10.365 -5.784 1.00 42.03 84 LYS A CA 1
ATOM 620 C C . LYS A 1 84 ? 25.529 9.713 -7.144 1.00 42.03 84 LYS A C 1
ATOM 622 O O . LYS A 1 84 ? 26.696 9.471 -7.432 1.00 42.03 84 LYS A O 1
ATOM 627 N N . THR A 1 85 ? 24.538 9.476 -8.003 1.00 40.97 85 THR A N 1
ATOM 628 C CA . THR A 1 85 ? 24.783 8.721 -9.245 1.00 40.97 85 THR A CA 1
ATOM 629 C C . THR A 1 85 ? 24.771 9.614 -10.483 1.00 40.97 85 THR A C 1
ATOM 631 O O . THR A 1 85 ? 23.733 10.074 -10.956 1.00 40.97 85 THR A O 1
ATOM 634 N N . ILE A 1 86 ? 25.971 9.842 -11.015 1.00 42.59 86 ILE A N 1
ATOM 635 C CA . ILE A 1 86 ? 26.271 10.458 -12.312 1.00 42.59 86 ILE A CA 1
ATOM 636 C C . ILE A 1 86 ? 25.945 9.424 -13.400 1.00 42.59 86 ILE A C 1
ATOM 638 O O . ILE A 1 86 ? 26.817 8.844 -14.039 1.00 42.59 86 ILE A O 1
ATOM 642 N N . THR A 1 87 ? 24.667 9.102 -13.567 1.00 41.28 87 THR A N 1
ATOM 643 C CA . THR A 1 87 ? 24.202 8.335 -14.725 1.00 41.28 87 THR A CA 1
ATOM 644 C C . THR A 1 87 ? 23.036 9.098 -15.312 1.00 41.28 87 THR A C 1
ATOM 646 O O . THR A 1 87 ? 21.892 8.993 -14.874 1.00 41.28 87 THR A O 1
ATOM 649 N N . SER A 1 88 ? 23.372 9.936 -16.286 1.00 41.72 88 SER A N 1
ATOM 650 C CA . SER A 1 88 ? 22.560 10.979 -16.918 1.00 41.72 88 SER A CA 1
ATOM 651 C C . SER A 1 88 ? 21.310 10.475 -17.659 1.00 41.72 88 SER A C 1
ATOM 653 O O . SER A 1 88 ? 20.797 11.170 -18.524 1.00 41.72 88 SER A O 1
ATOM 655 N N . HIS A 1 89 ? 20.854 9.245 -17.414 1.00 45.44 89 HIS A N 1
ATOM 656 C CA . HIS A 1 89 ? 19.837 8.549 -18.208 1.00 45.44 89 HIS A CA 1
ATOM 657 C C . HIS A 1 89 ? 18.617 8.089 -17.388 1.00 45.44 89 HIS A C 1
ATOM 659 O O . HIS A 1 89 ? 17.614 7.709 -17.979 1.00 45.44 89 HIS A O 1
ATOM 665 N N . VAL A 1 90 ? 18.661 8.145 -16.047 1.00 48.66 90 VAL A N 1
ATOM 666 C CA . VAL A 1 90 ? 17.576 7.615 -15.180 1.00 48.66 90 VAL A CA 1
ATOM 667 C C . VAL A 1 90 ? 17.059 8.645 -14.151 1.00 48.66 90 VAL A C 1
ATOM 669 O O . VAL A 1 90 ? 16.099 8.403 -13.427 1.00 48.66 90 VAL A O 1
ATOM 672 N N . ALA A 1 91 ? 17.621 9.855 -14.105 1.00 53.22 91 ALA A N 1
ATOM 673 C CA . ALA A 1 91 ? 17.350 10.830 -13.043 1.00 53.22 91 ALA A CA 1
ATOM 674 C C . ALA A 1 91 ? 16.134 11.754 -13.302 1.00 53.22 91 ALA A C 1
ATOM 676 O O . ALA A 1 91 ? 16.239 12.970 -13.138 1.00 53.22 91 ALA A O 1
ATOM 677 N N . VAL A 1 92 ? 14.971 11.197 -13.670 1.00 55.12 92 VAL A N 1
ATOM 678 C CA . VAL A 1 92 ? 13.713 11.959 -13.875 1.00 55.12 92 VAL A CA 1
ATOM 679 C C . VAL A 1 92 ? 13.388 12.830 -12.652 1.00 55.12 92 VAL A C 1
ATOM 681 O O . VAL A 1 92 ? 13.109 14.020 -12.779 1.00 55.12 92 VAL A O 1
ATOM 684 N N . HIS A 1 93 ? 13.498 12.251 -11.452 1.00 49.72 93 HIS A N 1
ATOM 685 C CA . HIS A 1 93 ? 13.119 12.900 -10.194 1.00 49.72 93 HIS A CA 1
ATOM 686 C C . HIS A 1 93 ? 14.015 14.102 -9.835 1.00 49.72 93 HIS A C 1
ATOM 688 O O . HIS A 1 93 ? 13.522 15.120 -9.351 1.00 49.72 93 HIS A O 1
ATOM 694 N N . ARG A 1 94 ? 15.321 14.039 -10.141 1.00 52.19 94 ARG A N 1
ATOM 695 C CA . ARG A 1 94 ? 16.241 15.168 -9.927 1.00 52.19 94 ARG A CA 1
ATOM 696 C C . ARG A 1 94 ? 16.047 16.257 -10.972 1.00 52.19 94 ARG A C 1
ATOM 698 O O . ARG A 1 94 ? 16.140 17.417 -10.610 1.00 52.19 94 ARG A O 1
ATOM 705 N N . VAL A 1 95 ? 15.790 15.921 -12.237 1.00 55.22 95 VAL A N 1
ATOM 706 C CA . VAL A 1 95 ? 15.619 16.941 -13.285 1.00 55.22 95 VAL A CA 1
ATOM 707 C C . VAL A 1 95 ? 14.356 17.762 -13.038 1.00 55.22 95 VAL A C 1
ATOM 709 O O . VAL A 1 95 ? 14.441 18.989 -13.029 1.00 55.22 95 VAL A O 1
ATOM 712 N N . ILE A 1 96 ? 13.236 17.102 -12.723 1.00 54.97 96 ILE A N 1
ATOM 713 C CA . ILE A 1 96 ? 11.966 17.770 -12.388 1.00 54.97 96 ILE A CA 1
ATOM 714 C C . ILE A 1 96 ? 12.126 18.709 -11.187 1.00 54.97 96 ILE A C 1
ATOM 716 O O . ILE A 1 96 ? 11.589 19.811 -11.201 1.00 54.97 96 ILE A O 1
ATOM 720 N N . ASN A 1 97 ? 12.887 18.291 -10.172 1.00 52.53 97 ASN A N 1
ATOM 721 C CA . ASN A 1 97 ? 13.063 19.048 -8.932 1.00 52.53 97 ASN A CA 1
ATOM 722 C C . ASN A 1 97 ? 14.366 19.876 -8.887 1.00 52.53 97 ASN A C 1
ATOM 724 O O . ASN A 1 97 ? 14.744 20.401 -7.842 1.00 52.53 97 ASN A O 1
ATOM 728 N N . SER A 1 98 ? 15.099 19.967 -10.001 1.00 57.69 98 SER A N 1
ATOM 729 C CA . SER A 1 98 ? 16.311 20.784 -10.080 1.00 57.69 98 SER A CA 1
ATOM 730 C C . SER A 1 98 ? 15.944 22.221 -10.420 1.00 57.69 98 SER A C 1
ATOM 732 O O . SER A 1 98 ? 15.154 22.471 -11.331 1.00 57.69 98 SER A O 1
ATOM 734 N N . SER A 1 99 ? 16.601 23.172 -9.756 1.00 51.19 99 SER A N 1
ATOM 735 C CA . SER A 1 99 ? 16.459 24.611 -10.008 1.00 51.19 99 SER A CA 1
ATOM 736 C C . SER A 1 99 ? 16.727 25.015 -11.467 1.00 51.19 99 SER A C 1
ATOM 738 O O . SER A 1 99 ? 16.401 26.124 -11.858 1.00 51.19 99 SER A O 1
ATOM 740 N N . LEU A 1 100 ? 17.313 24.131 -12.285 1.00 53.69 100 LEU A N 1
ATOM 741 C CA . LEU A 1 100 ? 17.553 24.353 -13.710 1.00 53.69 100 LEU A CA 1
ATOM 742 C C . LEU A 1 100 ? 16.285 24.212 -14.567 1.00 53.69 100 LEU A C 1
ATOM 744 O O . LEU A 1 100 ? 16.167 24.920 -15.559 1.00 53.69 100 LEU A O 1
ATOM 748 N N . CYS A 1 101 ? 15.331 23.341 -14.213 1.00 54.28 101 CYS A N 1
ATOM 749 C CA . CYS A 1 101 ? 14.110 23.158 -15.012 1.00 54.28 101 CYS A CA 1
ATOM 750 C C . CYS A 1 101 ? 13.011 24.166 -14.679 1.00 54.28 101 CYS A C 1
ATOM 752 O O . CYS A 1 101 ? 12.269 24.552 -15.577 1.00 54.28 101 CYS A O 1
ATOM 754 N N . SER A 1 102 ? 12.936 24.653 -13.439 1.00 61.56 102 SER A N 1
ATOM 755 C CA . SER A 1 102 ? 11.964 25.682 -13.046 1.00 61.56 102 SER A CA 1
ATOM 756 C C . SER A 1 102 ? 12.228 27.053 -13.686 1.00 61.56 102 SER A C 1
ATOM 758 O O . SER A 1 102 ? 11.314 27.868 -13.765 1.00 61.56 102 SER A O 1
ATOM 760 N N . ILE A 1 103 ? 13.452 27.295 -14.172 1.00 69.31 103 ILE A N 1
ATOM 761 C CA . ILE A 1 103 ? 13.875 28.545 -14.831 1.00 69.31 103 ILE A CA 1
ATOM 762 C C . ILE A 1 103 ? 13.637 28.502 -16.359 1.00 69.31 103 ILE A C 1
ATOM 764 O O . ILE A 1 103 ? 13.664 29.536 -17.025 1.00 69.31 103 ILE A O 1
ATOM 768 N N . LEU A 1 104 ? 13.377 27.325 -16.943 1.00 73.19 104 LEU A N 1
ATOM 769 C CA . LEU A 1 104 ? 13.205 27.160 -18.392 1.00 73.19 104 LEU A CA 1
ATOM 770 C C . LEU A 1 104 ? 11.767 27.453 -18.864 1.00 73.19 104 LEU A C 1
ATOM 772 O O . LEU A 1 104 ? 10.819 27.167 -18.132 1.00 73.19 104 LEU A O 1
ATOM 776 N N . PRO A 1 105 ? 11.573 27.921 -20.116 1.00 81.12 105 PRO A N 1
ATOM 777 C CA . PRO A 1 105 ? 10.252 28.018 -20.737 1.00 81.12 105 PRO A CA 1
ATOM 778 C C . PRO A 1 105 ? 9.520 26.659 -20.763 1.00 81.12 105 PRO A C 1
ATOM 780 O O . PRO A 1 105 ? 10.175 25.629 -20.967 1.00 81.12 105 PRO A O 1
ATOM 783 N N . PRO A 1 106 ? 8.174 26.620 -20.661 1.00 76.94 106 PRO A N 1
ATOM 784 C CA . PRO A 1 106 ? 7.400 25.370 -20.609 1.00 76.94 106 PRO A CA 1
ATOM 785 C C . PRO A 1 106 ? 7.652 24.403 -21.779 1.00 76.94 106 PRO A C 1
ATOM 787 O O . PRO A 1 106 ? 7.594 23.185 -21.616 1.00 76.94 106 PRO A O 1
ATOM 790 N N . SER A 1 107 ? 7.973 24.929 -22.964 1.00 77.62 107 SER A N 1
ATOM 791 C CA . SER A 1 107 ? 8.313 24.129 -24.147 1.00 77.62 107 SER A CA 1
ATOM 792 C C . SER A 1 107 ? 9.633 23.367 -23.991 1.00 77.62 107 SER A C 1
ATOM 794 O O . SER A 1 107 ? 9.707 22.194 -24.355 1.00 77.62 107 SER A O 1
ATOM 796 N N . LEU A 1 108 ? 10.658 23.993 -23.401 1.00 76.50 108 LEU A N 1
ATOM 797 C CA . LEU A 1 108 ? 11.939 23.340 -23.122 1.00 76.50 108 LEU A CA 1
ATOM 798 C C . LEU A 1 108 ? 11.824 22.330 -21.979 1.00 76.50 108 LEU A C 1
ATOM 800 O O . LEU A 1 108 ? 12.441 21.270 -22.050 1.00 76.50 108 LEU A O 1
ATOM 804 N N . GLN A 1 109 ? 11.006 22.622 -20.963 1.00 75.19 109 GLN A N 1
ATOM 805 C CA . GLN A 1 109 ? 10.707 21.662 -19.896 1.00 75.19 109 GLN A CA 1
ATOM 806 C C . GLN A 1 109 ? 10.075 20.389 -20.469 1.00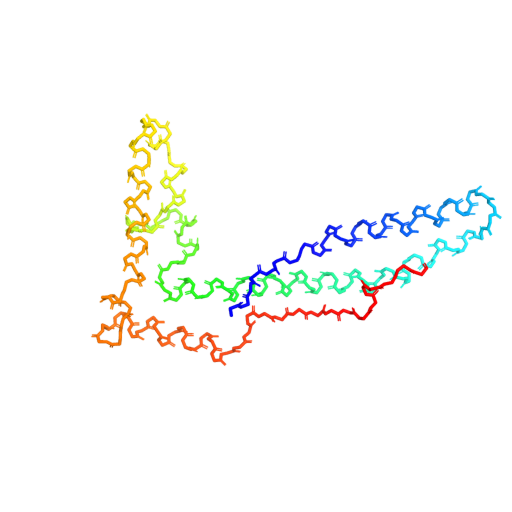 75.19 109 GLN A C 1
ATOM 808 O O . GLN A 1 109 ? 10.519 19.282 -20.165 1.00 75.19 109 GLN A O 1
ATOM 813 N N . LYS A 1 110 ? 9.079 20.546 -21.352 1.00 77.44 110 LYS A N 1
ATOM 814 C CA . LYS A 1 110 ? 8.430 19.426 -22.041 1.00 77.44 110 LYS A CA 1
ATOM 815 C C . LYS A 1 110 ? 9.425 18.629 -22.887 1.00 77.44 110 LYS A C 1
ATOM 817 O O . LYS A 1 110 ? 9.453 17.409 -22.778 1.00 77.44 110 LYS A O 1
ATOM 822 N N . PHE A 1 111 ? 10.271 19.298 -23.670 1.00 78.12 111 PHE A N 1
ATOM 823 C CA . PHE A 1 111 ? 11.283 18.631 -24.495 1.00 78.12 111 PHE A CA 1
ATOM 824 C C . PHE A 1 111 ? 12.306 17.850 -23.655 1.00 78.12 111 PHE A C 1
ATOM 826 O O . PHE A 1 111 ? 12.616 16.698 -23.955 1.00 78.12 111 PHE A O 1
ATOM 833 N N . ALA A 1 112 ? 12.796 18.446 -22.565 1.00 71.06 112 ALA A N 1
ATOM 834 C CA . ALA A 1 112 ? 13.709 17.779 -21.643 1.00 71.06 112 ALA A CA 1
ATOM 835 C C . ALA A 1 112 ? 13.056 16.543 -20.998 1.00 71.06 112 ALA A C 1
ATOM 837 O O . ALA A 1 112 ? 13.663 15.472 -20.957 1.00 71.06 112 ALA A O 1
ATOM 838 N N . LEU A 1 113 ? 11.799 16.665 -20.557 1.00 69.88 113 LEU A N 1
ATOM 839 C CA . LEU A 1 113 ? 11.014 15.548 -20.029 1.00 69.88 113 LEU A CA 1
ATOM 840 C C . LEU A 1 113 ? 10.827 14.437 -21.065 1.00 69.88 113 LEU A C 1
ATOM 842 O O . LEU A 1 113 ? 11.064 13.269 -20.761 1.00 69.88 113 LEU A O 1
ATOM 846 N N . GLU A 1 114 ? 10.446 14.783 -22.293 1.00 74.62 114 GLU A N 1
ATOM 847 C CA . GLU A 1 114 ? 10.271 13.826 -23.387 1.00 74.62 114 GLU A CA 1
ATOM 848 C C . GLU A 1 114 ? 11.569 13.087 -23.724 1.00 74.62 114 GLU A C 1
ATOM 850 O O . GLU A 1 114 ? 11.537 11.868 -23.911 1.00 74.62 114 GLU A O 1
ATOM 855 N N . GLY A 1 115 ? 12.708 13.786 -23.734 1.00 72.38 115 GLY A N 1
ATOM 856 C CA . GLY A 1 115 ? 14.027 13.186 -23.930 1.00 72.38 115 GLY A CA 1
ATOM 857 C C . GLY A 1 115 ? 14.368 12.168 -22.843 1.00 72.38 115 GLY A C 1
ATOM 858 O O . GLY A 1 115 ? 14.748 11.037 -23.145 1.00 72.38 115 GLY A O 1
ATOM 859 N N . ILE A 1 116 ? 14.150 12.519 -21.575 1.00 68.25 116 ILE A N 1
ATOM 860 C CA . ILE A 1 116 ? 14.399 11.611 -20.447 1.00 68.25 116 ILE A CA 1
ATOM 861 C C . ILE A 1 116 ? 13.461 10.401 -20.501 1.00 68.25 116 ILE A C 1
ATOM 863 O O . ILE A 1 116 ? 13.912 9.267 -20.333 1.00 68.25 116 ILE A O 1
ATOM 867 N N . PHE A 1 117 ? 12.171 10.605 -20.784 1.00 72.06 117 PHE A N 1
ATOM 868 C CA . PHE A 1 117 ? 11.236 9.494 -20.955 1.00 72.06 117 PHE A CA 1
ATOM 869 C C . PHE A 1 117 ? 11.614 8.604 -22.140 1.00 72.06 117 PHE A C 1
ATOM 871 O O . PHE A 1 117 ? 11.455 7.389 -22.056 1.00 72.06 117 PHE A O 1
ATOM 878 N N . SER A 1 118 ? 12.134 9.178 -23.227 1.00 73.19 118 SER A N 1
ATOM 879 C CA . SER A 1 118 ? 12.631 8.417 -24.374 1.00 73.19 118 SER A CA 1
ATOM 880 C C . SER A 1 118 ? 13.794 7.508 -23.981 1.00 73.19 118 SER A C 1
ATOM 882 O O . SER A 1 118 ? 13.769 6.316 -24.281 1.00 73.19 118 SER A O 1
ATOM 884 N N . ILE A 1 119 ? 14.756 8.028 -23.214 1.00 72.38 119 ILE A N 1
ATOM 885 C CA . ILE A 1 119 ? 15.885 7.248 -22.691 1.00 72.38 119 ILE A CA 1
ATOM 886 C C . ILE A 1 119 ? 15.403 6.146 -21.733 1.00 72.38 119 ILE A C 1
ATOM 888 O O . ILE A 1 119 ? 15.840 4.999 -21.838 1.00 72.38 119 ILE A O 1
ATOM 892 N N . GLY A 1 120 ? 14.463 6.462 -20.837 1.00 69.12 120 GLY A N 1
ATOM 893 C CA . GLY A 1 120 ? 1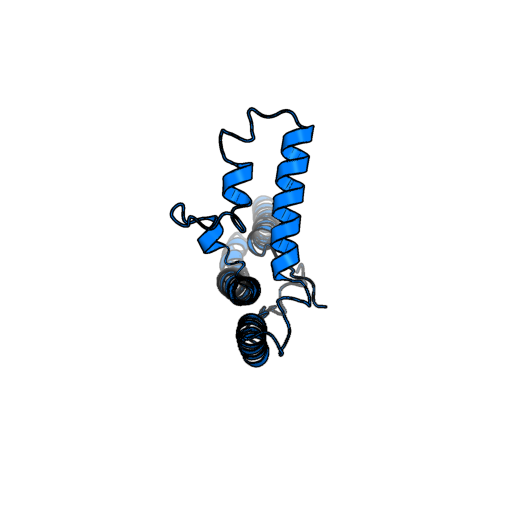3.854 5.481 -19.937 1.00 69.12 120 GLY A CA 1
ATOM 894 C C . GLY A 1 120 ? 13.142 4.354 -20.692 1.00 69.12 120 GLY A C 1
ATOM 895 O O . GLY A 1 120 ? 13.325 3.183 -20.369 1.00 69.12 120 GLY A O 1
ATOM 896 N N . ARG A 1 121 ? 12.392 4.682 -21.752 1.00 77.38 121 ARG A N 1
ATOM 897 C CA . ARG A 1 121 ? 11.751 3.692 -22.635 1.00 77.38 121 ARG A CA 1
ATOM 898 C C . ARG A 1 121 ? 12.761 2.897 -23.458 1.00 77.38 121 ARG A C 1
ATOM 900 O O . ARG A 1 121 ? 12.532 1.718 -23.698 1.00 77.38 121 ARG A O 1
ATOM 907 N N . ALA A 1 122 ? 13.884 3.493 -23.857 1.00 75.88 122 ALA A N 1
ATOM 908 C CA . ALA A 1 122 ? 14.928 2.790 -24.599 1.00 75.88 122 ALA A CA 1
ATOM 909 C C . ALA A 1 122 ? 15.536 1.640 -23.781 1.00 75.88 122 ALA A C 1
ATOM 911 O O . ALA A 1 122 ? 15.818 0.585 -24.347 1.00 75.88 122 ALA A O 1
ATOM 912 N N . GLN A 1 123 ? 15.645 1.782 -22.451 1.00 71.88 123 GLN A N 1
ATOM 913 C CA . GLN A 1 123 ? 16.041 0.677 -21.561 1.00 71.88 123 GLN A CA 1
ATOM 914 C C . GLN A 1 123 ? 15.092 -0.522 -21.643 1.00 71.88 123 GLN A C 1
ATOM 916 O O . GLN A 1 123 ? 15.527 -1.639 -21.375 1.00 71.88 123 GLN A O 1
ATOM 921 N N . LEU A 1 124 ? 13.829 -0.271 -22.008 1.00 72.88 124 LEU A N 1
ATOM 922 C CA . LEU A 1 124 ? 12.768 -1.257 -22.199 1.00 72.88 124 LEU A CA 1
ATOM 923 C C . LEU A 1 124 ? 12.655 -1.770 -23.648 1.00 72.88 124 LEU A C 1
ATOM 925 O O . LEU A 1 124 ? 11.806 -2.609 -23.929 1.00 72.88 124 LEU A O 1
ATOM 929 N N . SER A 1 125 ? 13.476 -1.264 -24.575 1.00 78.44 125 SER A N 1
ATOM 930 C CA . SER A 1 125 ? 13.392 -1.630 -25.993 1.00 78.44 125 SER A CA 1
ATOM 931 C C . SER A 1 125 ? 13.876 -3.057 -26.251 1.00 78.44 125 SER A C 1
ATOM 933 O O . SER A 1 125 ? 14.825 -3.522 -25.615 1.00 78.44 125 SER A O 1
ATOM 935 N N . GLU A 1 126 ? 13.291 -3.717 -27.254 1.00 71.75 126 GLU A N 1
ATOM 936 C CA . GLU A 1 126 ? 13.689 -5.069 -27.679 1.00 71.75 126 GLU A CA 1
ATOM 937 C C . GLU A 1 126 ? 15.142 -5.149 -28.162 1.00 71.75 126 GLU A C 1
ATOM 939 O O . GLU A 1 126 ? 15.716 -6.228 -28.221 1.00 71.75 126 GLU A O 1
ATOM 944 N N . LEU A 1 127 ? 15.781 -4.016 -28.465 1.00 70.00 127 LEU A N 1
ATO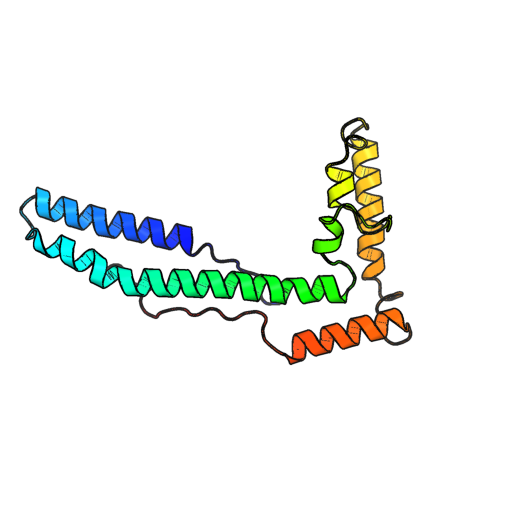M 945 C CA . LEU A 1 127 ? 17.197 -3.959 -28.828 1.00 70.00 127 LEU A CA 1
ATOM 946 C C . LEU A 1 127 ? 18.124 -4.183 -27.613 1.00 70.00 127 LEU A C 1
ATOM 948 O O . LEU A 1 127 ? 19.230 -4.711 -27.752 1.00 70.00 127 LEU A O 1
ATOM 952 N N . ILE A 1 128 ? 17.677 -3.775 -26.420 1.00 73.81 128 ILE A N 1
ATOM 953 C CA . ILE A 1 128 ? 18.436 -3.863 -25.162 1.00 73.81 128 ILE A CA 1
ATOM 954 C C . ILE A 1 128 ? 17.948 -5.037 -24.303 1.00 73.81 128 ILE A C 1
ATOM 956 O O . ILE A 1 128 ? 18.772 -5.769 -23.757 1.00 73.81 128 ILE A O 1
ATOM 960 N N . LEU A 1 129 ? 16.634 -5.246 -24.193 1.00 78.44 129 LEU A N 1
ATOM 961 C CA . LEU A 1 129 ? 16.024 -6.373 -23.478 1.00 78.44 129 LEU A CA 1
ATOM 962 C C . LEU A 1 129 ? 15.714 -7.523 -24.430 1.00 78.44 129 LEU A C 1
ATOM 964 O O . LEU A 1 129 ? 14.563 -7.804 -24.745 1.00 78.44 129 LEU A O 1
ATOM 968 N N . ASN A 1 130 ? 16.760 -8.213 -24.862 1.00 81.19 130 ASN A N 1
ATOM 969 C CA . ASN A 1 130 ? 16.632 -9.486 -25.558 1.00 81.19 130 ASN A CA 1
ATOM 970 C C . ASN A 1 130 ? 17.686 -10.477 -25.055 1.00 81.19 130 ASN A C 1
ATOM 972 O O . ASN A 1 130 ? 18.642 -10.099 -24.376 1.00 81.19 130 ASN A O 1
ATOM 976 N N . GLU A 1 131 ? 17.506 -11.749 -25.398 1.00 79.19 131 GLU A N 1
ATOM 977 C CA . GLU A 1 131 ? 18.405 -12.834 -24.990 1.00 79.19 131 GLU A CA 1
ATOM 978 C C . GLU A 1 131 ? 19.762 -12.796 -25.710 1.00 79.19 131 GLU A C 1
ATOM 980 O O . GLU A 1 131 ? 20.761 -13.265 -25.169 1.00 79.19 131 GLU A O 1
ATOM 985 N N . ASN A 1 132 ? 19.816 -12.174 -26.890 1.00 80.56 132 ASN A N 1
ATOM 986 C CA . ASN A 1 132 ? 21.033 -12.020 -27.691 1.00 80.56 132 ASN A CA 1
ATOM 987 C C . ASN A 1 132 ? 21.961 -10.915 -27.150 1.00 80.56 132 ASN A C 1
ATOM 989 O O . ASN A 1 132 ? 23.125 -10.829 -27.539 1.00 80.56 132 ASN A O 1
ATOM 993 N N . ASN A 1 133 ? 21.460 -10.064 -26.252 1.00 81.62 133 ASN A N 1
ATOM 994 C CA . ASN A 1 133 ? 22.204 -9.015 -25.579 1.00 81.62 133 ASN A CA 1
ATOM 995 C C . ASN A 1 133 ? 22.617 -9.510 -24.181 1.00 81.62 133 ASN A C 1
ATOM 997 O O . ASN A 1 133 ? 21.746 -9.873 -23.388 1.00 81.62 133 ASN A O 1
ATOM 1001 N N . PRO A 1 134 ? 23.912 -9.481 -23.816 1.00 82.19 134 PRO A N 1
ATOM 1002 C CA . PRO A 1 134 ? 24.376 -9.958 -22.510 1.00 82.19 134 PRO A CA 1
ATOM 1003 C C . PRO A 1 134 ? 23.772 -9.184 -21.325 1.00 82.19 134 PRO A C 1
ATOM 1005 O O . PRO A 1 134 ? 23.571 -9.748 -20.250 1.00 82.19 134 PRO A O 1
ATOM 1008 N N . LEU A 1 135 ? 23.447 -7.898 -21.503 1.00 79.62 135 LEU A N 1
ATOM 1009 C CA . LEU A 1 135 ? 22.763 -7.106 -20.479 1.00 79.62 135 LEU A CA 1
ATOM 1010 C C . LEU A 1 135 ? 21.268 -7.452 -20.417 1.00 79.62 135 LEU A C 1
ATOM 1012 O O . LEU A 1 135 ? 20.704 -7.554 -19.327 1.00 79.62 135 LEU A O 1
ATOM 1016 N N . GLY A 1 136 ? 20.638 -7.655 -21.575 1.00 79.81 136 GLY A N 1
ATOM 1017 C CA . GLY A 1 136 ? 19.235 -8.047 -21.688 1.00 79.81 136 GLY A CA 1
ATOM 1018 C C . GLY A 1 136 ? 18.959 -9.406 -21.052 1.00 79.81 136 GLY A C 1
ATOM 1019 O O . GLY A 1 136 ? 18.087 -9.509 -20.190 1.00 79.81 136 GLY A O 1
ATOM 1020 N N . SER A 1 137 ? 19.758 -10.422 -21.378 1.00 84.00 137 SER A N 1
ATOM 1021 C CA . SER A 1 137 ? 19.635 -11.777 -20.827 1.00 84.00 137 SER A CA 1
ATOM 1022 C C . SER A 1 137 ? 19.842 -11.827 -19.306 1.00 84.00 137 SER A C 1
ATOM 1024 O O . SER A 1 137 ? 19.114 -12.525 -18.593 1.00 84.00 137 SER A O 1
ATOM 1026 N N . LEU A 1 138 ? 20.758 -11.017 -18.759 1.00 84.12 138 LEU A N 1
ATOM 1027 C CA . LEU A 1 138 ? 20.933 -10.877 -17.310 1.00 84.12 138 LEU A CA 1
ATOM 1028 C C . LEU A 1 138 ? 19.699 -10.255 -16.632 1.00 84.12 138 LEU A C 1
ATOM 1030 O O . LEU A 1 138 ? 19.277 -10.707 -15.567 1.00 84.12 138 LEU A O 1
ATOM 1034 N N . ARG A 1 139 ? 19.105 -9.218 -17.233 1.00 84.62 139 ARG A N 1
ATOM 1035 C CA . ARG A 1 139 ? 17.892 -8.578 -16.694 1.00 84.62 139 ARG A CA 1
ATOM 1036 C C . ARG A 1 139 ? 16.689 -9.519 -16.767 1.00 84.62 139 ARG A C 1
ATOM 1038 O O . ARG A 1 139 ? 15.962 -9.658 -15.786 1.00 84.62 139 ARG A O 1
ATOM 1045 N N . LEU A 1 140 ? 16.522 -10.212 -17.893 1.00 85.44 140 LEU A N 1
ATOM 1046 C CA . LEU A 1 140 ? 15.447 -11.181 -18.110 1.00 85.44 140 LEU A CA 1
ATOM 1047 C C . LEU A 1 140 ? 15.550 -12.380 -17.157 1.00 85.44 140 LEU A C 1
ATOM 1049 O O . LEU A 1 140 ? 14.543 -12.787 -16.583 1.00 85.44 140 LEU A O 1
ATOM 1053 N N . SER A 1 141 ? 16.754 -12.901 -16.902 1.00 84.81 141 SER A N 1
ATOM 1054 C CA . SER A 1 141 ? 16.946 -13.990 -15.930 1.00 84.81 141 SER A CA 1
ATOM 1055 C C . SER A 1 141 ? 16.628 -13.568 -14.490 1.00 84.81 141 SER A C 1
ATOM 1057 O O . SER A 1 141 ? 16.010 -14.333 -13.749 1.00 84.81 141 SER A O 1
ATOM 1059 N N . ARG A 1 142 ? 16.969 -12.332 -14.094 1.00 83.00 142 ARG A N 1
ATOM 1060 C CA . ARG A 1 142 ? 16.562 -11.770 -12.793 1.00 83.00 142 ARG A CA 1
ATOM 1061 C C . ARG A 1 142 ? 15.051 -11.605 -12.684 1.00 83.00 142 ARG A C 1
ATOM 1063 O O . ARG A 1 142 ? 14.491 -11.953 -11.651 1.00 83.00 142 ARG A O 1
ATOM 1070 N N . LEU A 1 143 ? 14.397 -11.112 -13.736 1.00 83.25 143 LEU A N 1
ATOM 1071 C CA . LEU A 1 143 ? 12.938 -11.019 -13.777 1.00 83.25 143 LEU A CA 1
ATOM 1072 C C . LEU A 1 143 ? 12.286 -12.388 -13.642 1.00 83.25 143 LEU A C 1
ATOM 1074 O O . LEU A 1 143 ? 11.388 -12.549 -12.823 1.00 83.25 143 LEU A O 1
ATOM 1078 N N . LYS A 1 144 ? 12.772 -13.383 -14.389 1.00 83.38 144 LYS A N 1
ATOM 1079 C CA . LYS A 1 144 ? 12.279 -14.757 -14.298 1.00 83.38 144 LYS A CA 1
ATOM 1080 C C . LYS A 1 144 ? 12.376 -15.285 -12.868 1.00 83.38 144 LYS A C 1
ATOM 1082 O O . LYS A 1 144 ? 11.383 -15.755 -12.333 1.00 83.38 144 LYS A O 1
ATOM 1087 N N . LYS A 1 145 ? 13.518 -15.076 -12.205 1.00 83.38 145 LYS A N 1
ATOM 1088 C CA . LYS A 1 145 ? 13.693 -15.429 -10.790 1.00 83.38 145 LYS A CA 1
ATOM 1089 C C . LYS A 1 145 ? 12.680 -14.729 -9.871 1.00 83.38 145 LYS A C 1
ATOM 1091 O O . LYS A 1 145 ? 12.109 -15.375 -9.003 1.00 83.38 145 LYS A O 1
ATOM 1096 N N . ILE A 1 146 ? 12.429 -13.434 -10.069 1.00 79.12 146 ILE A N 1
ATOM 1097 C CA . ILE A 1 146 ? 11.442 -12.673 -9.281 1.00 79.12 146 ILE A CA 1
ATOM 1098 C C . ILE A 1 146 ? 10.025 -13.241 -9.460 1.00 79.12 146 ILE A C 1
ATOM 1100 O O . ILE A 1 146 ? 9.283 -13.356 -8.485 1.00 79.12 146 ILE A O 1
ATOM 1104 N N . PHE A 1 147 ? 9.648 -13.602 -10.690 1.00 78.31 147 PHE A N 1
ATOM 1105 C CA . PHE A 1 147 ? 8.330 -14.170 -10.978 1.00 78.31 147 PHE A CA 1
ATOM 1106 C C . PHE A 1 147 ? 8.180 -15.602 -10.457 1.00 78.31 147 PHE A C 1
ATOM 1108 O O . PHE A 1 147 ? 7.137 -15.921 -9.887 1.00 78.31 147 PHE A O 1
ATOM 1115 N N . ASP A 1 148 ? 9.223 -16.425 -10.583 1.00 81.25 148 ASP A N 1
ATOM 1116 C CA . ASP A 1 148 ? 9.240 -17.806 -10.089 1.00 81.25 148 ASP A CA 1
ATOM 1117 C C . ASP A 1 148 ? 9.158 -17.866 -8.549 1.00 81.25 148 ASP A C 1
ATOM 1119 O O . ASP A 1 148 ? 8.615 -18.817 -7.992 1.00 81.25 148 ASP A O 1
ATOM 1123 N N . GLU A 1 149 ? 9.633 -16.832 -7.841 1.00 75.06 149 GLU A N 1
ATOM 1124 C CA . GLU A 1 149 ? 9.519 -16.732 -6.380 1.00 75.06 149 GLU A CA 1
ATOM 1125 C C . GLU A 1 149 ? 8.086 -16.423 -5.888 1.00 75.06 149 GLU A C 1
ATOM 1127 O O . GLU A 1 149 ? 7.778 -16.690 -4.727 1.00 75.06 149 GLU A O 1
ATOM 1132 N N . GLY A 1 150 ? 7.192 -15.886 -6.733 1.00 61.78 150 GLY A N 1
ATOM 1133 C CA . GLY A 1 150 ? 5.747 -15.792 -6.455 1.00 61.78 150 GLY A CA 1
ATOM 1134 C C . GLY A 1 150 ? 5.302 -14.877 -5.296 1.00 61.78 150 GLY A C 1
ATOM 1135 O O . GLY A 1 150 ? 4.157 -14.961 -4.853 1.00 61.78 150 GLY A O 1
ATOM 1136 N N . LYS A 1 151 ? 6.166 -13.992 -4.781 1.00 62.12 151 LYS A N 1
ATOM 1137 C CA . LYS A 1 151 ? 5.932 -13.254 -3.516 1.00 62.12 151 LYS A CA 1
ATOM 1138 C C . LYS A 1 151 ? 5.129 -11.951 -3.619 1.00 62.12 151 LYS A C 1
ATOM 1140 O O . LYS A 1 151 ? 4.946 -11.281 -2.613 1.00 62.12 151 LYS A O 1
ATOM 1145 N N . SER A 1 152 ? 4.694 -11.524 -4.803 1.00 55.50 152 SER A N 1
ATOM 1146 C CA . SER A 1 152 ? 4.442 -10.089 -5.017 1.00 55.50 152 SER A CA 1
ATOM 1147 C C . SER A 1 152 ? 3.069 -9.554 -4.592 1.00 55.50 152 SER A C 1
ATOM 1149 O O . SER A 1 152 ? 2.902 -8.337 -4.592 1.00 55.50 152 SER A O 1
ATOM 1151 N N . LEU A 1 153 ? 2.073 -10.399 -4.293 1.00 60.97 153 LEU A N 1
ATOM 1152 C CA . LEU A 1 153 ? 0.697 -9.944 -4.023 1.00 60.97 153 LEU A CA 1
ATOM 1153 C C . LEU A 1 153 ? -0.044 -10.856 -3.034 1.00 60.97 153 LEU A C 1
ATOM 1155 O O . LEU A 1 153 ? -0.950 -11.597 -3.420 1.00 60.97 153 LEU A O 1
ATOM 1159 N N . GLN A 1 154 ? 0.329 -10.789 -1.759 1.00 60.25 154 GLN A N 1
ATOM 1160 C CA . GLN A 1 154 ? -0.433 -11.427 -0.682 1.00 60.25 154 GLN A CA 1
ATOM 1161 C C . GLN A 1 154 ? -1.279 -10.381 0.051 1.00 60.25 154 GLN A C 1
ATOM 1163 O O . GLN A 1 154 ? -0.772 -9.344 0.460 1.00 60.25 154 GLN A O 1
ATOM 1168 N N . LEU A 1 155 ? -2.574 -10.628 0.214 1.00 60.03 155 LEU A N 1
ATOM 1169 C CA . LEU A 1 155 ? -3.446 -9.835 1.081 1.00 60.03 155 LEU A CA 1
ATOM 1170 C C . LEU A 1 155 ? -4.307 -10.802 1.877 1.00 60.03 155 LEU A C 1
ATOM 1172 O O . LEU A 1 155 ? -4.855 -11.748 1.309 1.00 60.03 155 LEU A O 1
ATOM 1176 N N . GLN A 1 156 ? -4.426 -10.560 3.178 1.00 58.75 156 GLN A N 1
ATOM 1177 C CA . GLN A 1 156 ? -5.306 -11.339 4.028 1.00 58.75 156 GLN A CA 1
ATOM 1178 C C . GLN A 1 156 ? -6.622 -10.578 4.179 1.00 58.75 156 GLN A C 1
ATOM 1180 O O . GLN A 1 156 ? -6.663 -9.500 4.773 1.00 58.75 156 GLN A O 1
ATOM 1185 N N . PHE A 1 157 ? -7.694 -11.129 3.615 1.00 56.97 157 PHE A N 1
ATOM 1186 C CA . PHE A 1 157 ? -9.043 -10.614 3.822 1.00 56.97 157 PHE A CA 1
ATOM 1187 C C . PHE A 1 157 ? -9.695 -11.412 4.953 1.00 56.97 157 PHE A C 1
ATOM 1189 O O . PHE A 1 157 ? -9.924 -12.612 4.778 1.00 56.97 157 PHE A O 1
ATOM 1196 N N . PRO A 1 158 ? -9.956 -10.802 6.117 1.00 53.56 158 PRO A N 1
ATOM 1197 C CA . PRO A 1 158 ? -10.808 -11.422 7.119 1.00 53.56 158 PRO A CA 1
ATOM 1198 C C . PRO A 1 158 ? -12.247 -11.494 6.598 1.00 53.56 158 PRO A C 1
ATOM 1200 O O . PRO A 1 158 ? -12.696 -10.616 5.859 1.00 53.56 158 PRO A O 1
ATOM 1203 N N . ALA A 1 159 ? -12.978 -12.541 6.978 1.00 54.84 159 ALA A N 1
ATOM 1204 C CA . ALA A 1 159 ? -14.377 -12.712 6.585 1.00 54.84 159 ALA A CA 1
ATOM 1205 C C . ALA A 1 159 ? -15.293 -11.634 7.202 1.00 54.84 159 ALA A C 1
ATOM 1207 O O . ALA A 1 159 ? -16.400 -11.417 6.716 1.00 54.84 159 ALA A O 1
ATOM 1208 N N . GLU A 1 160 ? -14.828 -10.941 8.247 1.00 55.72 160 GLU A N 1
ATOM 1209 C CA . GLU A 1 160 ? -15.613 -9.962 9.001 1.00 55.72 160 GLU A CA 1
ATOM 1210 C C . GLU A 1 160 ? -15.729 -8.565 8.348 1.00 55.72 160 GLU A C 1
ATOM 1212 O O . GLU A 1 160 ? -16.485 -7.736 8.845 1.00 55.72 160 GLU A O 1
ATOM 1217 N N . ASP A 1 161 ? -15.051 -8.283 7.226 1.00 49.59 161 ASP A N 1
ATOM 1218 C CA . ASP A 1 161 ? -15.050 -6.946 6.581 1.00 49.59 161 ASP A CA 1
ATOM 1219 C C . ASP A 1 161 ? -16.311 -6.654 5.725 1.00 49.59 161 ASP A C 1
ATOM 1221 O O . ASP A 1 161 ? -16.343 -5.697 4.952 1.00 49.59 161 ASP A O 1
ATOM 1225 N N . LEU A 1 162 ? -17.365 -7.482 5.824 1.00 48.59 162 LEU A N 1
ATOM 1226 C CA . LEU A 1 162 ? -18.566 -7.410 4.969 1.00 48.59 162 LEU A CA 1
ATOM 1227 C C . LEU A 1 162 ? -19.910 -7.223 5.702 1.00 48.59 162 LEU A C 1
ATOM 1229 O O . LEU A 1 162 ? -20.954 -7.482 5.103 1.00 48.59 162 LEU A O 1
ATOM 1233 N N . GLY A 1 163 ? -19.955 -6.755 6.953 1.00 44.16 163 GLY A N 1
ATOM 1234 C CA . GLY A 1 163 ? -21.250 -6.610 7.634 1.00 44.16 163 GLY A CA 1
ATOM 1235 C C . GLY A 1 163 ? -21.312 -5.537 8.707 1.00 44.16 163 GLY A C 1
ATOM 1236 O O . GLY A 1 163 ? -20.678 -5.662 9.750 1.00 44.16 163 GLY A O 1
ATOM 1237 N N . PHE A 1 164 ? -22.148 -4.522 8.470 1.00 45.94 164 PHE A N 1
ATOM 1238 C CA . PHE A 1 164 ? -22.795 -3.779 9.548 1.00 45.94 164 PHE A CA 1
ATOM 1239 C C . PHE A 1 164 ? -23.733 -4.756 10.273 1.00 45.94 164 PHE A C 1
ATOM 1241 O O . PHE A 1 164 ? -24.688 -5.237 9.662 1.00 45.94 164 PHE A O 1
ATOM 1248 N N . TRP A 1 165 ? -23.433 -5.065 11.532 1.00 44.22 165 TRP A N 1
ATOM 1249 C CA . TRP A 1 165 ? -24.373 -5.681 12.470 1.00 44.22 165 TRP A CA 1
ATOM 1250 C C . TRP A 1 165 ? -24.879 -4.610 13.430 1.00 44.22 165 TRP A C 1
ATOM 1252 O O . TRP A 1 165 ? -24.053 -3.745 13.814 1.00 44.22 165 TRP A O 1
#

Organism: Ensete ventricosum (NCBI:txid4639)

Secondary structure (DSSP, 8-state):
--------HHHHHHHHHHHHHHHHHHHHHTTSS-THHHHHHHHHHHHHHHHHHHHHHHHHHHHHHHHHHHHHTT--HHHHHSTT---TTS-HHHHHTSTTTTTS-HHHHHHHHHHHHHHHHHTTSTTTSSTTSHHHHHHHHHHHHHHHT--S------GGGG---

Radius of gyration: 24.59 Å; chains: 1; bounding box: 58×46×58 Å